Protein AF-A0A3P8VCR4-F1 (afdb_monomer_lite)

Organism: Cynoglossus semilaevis (NCBI:txid244447)

InterPro domains:
  IPR009496 Repulsive guidance molecule, C-terminal [PF06534] (1-146)
  IPR040287 Repulsive guidance molecule [PTHR31428] (1-174)

Radius of gyration: 20.25 Å; chains: 1; bounding box: 62×45×55 Å

pLDDT: mean 85.65, std 12.45, range [47.84, 97.69]

Sequence (177 aa):
AAFADGSVSSGDRLGHHSLKVQTQNPGGHAEIHAAHIGTLLVVRQSGRSLGLSVLLPRGVAEAYGPEQDLQLCVWGCPASQRLDTLRPPLPHASLPRTISAHAHCAALLPNRDVYYQACVFDLISSGDLNSSTAAIDALTDAGHMIPERERVHLLPLSAAAGKVYLNLILMLLLMLL

Secondary structure (DSSP, 8-state):
---TTS-SEEEEETTEEEEEEE-SSTTTEEEEEEGGGTEEEEEEEETTEEEEEEE--HHHHT---TT----HHHH-S-GGGS--SSS-S-TTS-HHHHHHHHHHHHHH-SSSSHHHHHHHHHHHHH--GGGHHHHHHHHHHHHHH-SSHHHH-PPPHHHHHHHHHHHHHHHHHHTT-

Foldseek 3Di:
DAPPVRHQFDDDDPNDTQWGKDAPDPPAWIWIHNNVQRKIWIWGDQPPDIAIDIDGDPCVLPPDDPVPPDDCVVPNDDPVPDADPVDGPDPPQPPVQLVVQLVLLVVQDVDCAPLSVQSSSQCSVVVDNSSNVSSNVNLVVLPVRDVDNVVSGHHPPVVVVVVVVVVVVVVVVVVVD

Structure (mmCIF, N/CA/C/O backbone):
data_AF-A0A3P8VCR4-F1
#
_entry.id   AF-A0A3P8VCR4-F1
#
loop_
_atom_site.group_PDB
_atom_site.id
_atom_site.type_symbol
_atom_site.label_atom_id
_atom_site.label_alt_id
_atom_site.label_comp_id
_atom_site.label_asym_id
_atom_site.label_entity_id
_atom_site.label_seq_id
_atom_site.pdbx_PDB_ins_code
_atom_site.Cartn_x
_atom_site.Cartn_y
_atom_site.Cartn_z
_atom_site.occupancy
_atom_site.B_iso_or_equiv
_atom_site.auth_seq_id
_atom_site.auth_comp_id
_atom_site.auth_asym_id
_atom_site.auth_atom_id
_atom_site.pdbx_PDB_model_num
ATOM 1 N N . ALA A 1 1 ? -12.052 11.755 4.975 1.00 90.06 1 ALA A N 1
ATOM 2 C CA . ALA A 1 1 ? -12.201 10.296 4.823 1.00 90.06 1 ALA A CA 1
ATOM 3 C C . ALA A 1 1 ? -13.169 9.816 5.892 1.00 90.06 1 ALA A C 1
ATOM 5 O O . ALA A 1 1 ? -13.117 10.353 6.991 1.00 90.06 1 ALA A O 1
ATOM 6 N N . ALA A 1 2 ? -14.065 8.895 5.550 1.00 94.62 2 ALA A N 1
ATOM 7 C CA . ALA A 1 2 ? -15.100 8.363 6.434 1.00 94.62 2 ALA A CA 1
ATOM 8 C C . ALA A 1 2 ? -15.425 6.920 6.020 1.00 94.62 2 ALA A C 1
ATOM 10 O O . ALA A 1 2 ? -15.098 6.514 4.901 1.00 94.62 2 ALA A O 1
ATOM 11 N N . PHE A 1 3 ? -16.061 6.164 6.909 1.00 95.38 3 PHE A N 1
ATOM 12 C CA . PHE A 1 3 ? -16.681 4.884 6.582 1.00 95.38 3 PHE A CA 1
ATOM 13 C C . PHE A 1 3 ? -17.933 5.095 5.714 1.00 95.38 3 PHE A C 1
ATOM 15 O O . PHE A 1 3 ? -18.386 6.223 5.508 1.00 95.38 3 PHE A O 1
ATOM 22 N N . ALA A 1 4 ? -18.493 4.008 5.180 1.00 95.81 4 ALA A N 1
ATOM 23 C CA . ALA A 1 4 ? -19.631 4.067 4.257 1.00 95.81 4 ALA A CA 1
ATOM 24 C C . ALA A 1 4 ? -20.894 4.707 4.870 1.00 95.81 4 ALA A C 1
ATOM 26 O O . ALA A 1 4 ? -21.695 5.291 4.148 1.00 95.81 4 ALA A O 1
ATOM 27 N N . ASP A 1 5 ? -21.050 4.629 6.193 1.00 95.75 5 ASP A N 1
ATOM 28 C CA . ASP A 1 5 ? -22.129 5.265 6.958 1.00 95.75 5 ASP A CA 1
ATOM 29 C C . ASP A 1 5 ? -21.848 6.743 7.306 1.00 95.75 5 ASP A C 1
ATOM 31 O O . ASP A 1 5 ? -22.643 7.386 7.989 1.00 95.75 5 ASP A O 1
ATOM 35 N N . GLY A 1 6 ? -20.718 7.292 6.851 1.00 95.38 6 GLY A N 1
ATOM 36 C CA . GLY A 1 6 ? -20.277 8.657 7.136 1.00 95.38 6 GLY A CA 1
ATOM 37 C C . GLY A 1 6 ? -19.554 8.824 8.475 1.00 95.38 6 GLY A C 1
ATOM 38 O O . GLY A 1 6 ? -19.070 9.920 8.764 1.00 95.38 6 GLY A O 1
ATOM 39 N N . SER A 1 7 ? -19.429 7.767 9.283 1.00 94.31 7 SER A N 1
ATOM 40 C CA . SER A 1 7 ? -18.703 7.834 10.551 1.00 94.31 7 SER A CA 1
ATOM 41 C C . SER A 1 7 ? -17.188 7.937 10.330 1.00 94.31 7 SER A C 1
ATOM 43 O O . SER A 1 7 ? -16.640 7.469 9.331 1.00 94.31 7 SER A O 1
ATOM 45 N N . VAL A 1 8 ? -16.483 8.573 11.268 1.00 94.81 8 VAL A N 1
ATOM 46 C CA . VAL A 1 8 ? -15.008 8.692 11.245 1.00 94.81 8 VAL A CA 1
ATOM 47 C C . VAL A 1 8 ? -14.335 7.893 12.361 1.00 94.81 8 VAL A C 1
ATOM 49 O O . VAL A 1 8 ? -13.113 7.738 12.385 1.00 94.81 8 VAL A O 1
ATOM 52 N N . SER A 1 9 ? -15.123 7.369 13.296 1.00 94.44 9 SER A N 1
ATOM 53 C CA . SER A 1 9 ? -14.652 6.588 14.429 1.00 94.44 9 SER A CA 1
ATOM 54 C C . SER A 1 9 ? -15.739 5.653 14.957 1.00 94.44 9 SER A C 1
ATOM 56 O O . SER A 1 9 ? -16.927 5.879 14.740 1.00 94.44 9 SER A O 1
ATOM 58 N N . SER A 1 10 ? -15.323 4.590 15.647 1.00 92.56 10 SER A N 1
ATOM 59 C CA . SER A 1 10 ? -16.220 3.635 16.302 1.00 92.56 10 SER A CA 1
ATOM 60 C C . SER A 1 10 ? -15.590 3.018 17.559 1.00 92.56 10 SER A C 1
ATOM 62 O O . SER A 1 10 ? -14.370 3.054 17.767 1.00 92.56 10 SER A O 1
ATOM 64 N N . GLY A 1 11 ? -16.447 2.455 18.415 1.00 84.56 11 GLY A N 1
ATOM 65 C CA . GLY A 1 11 ? -16.084 1.832 19.687 1.00 84.56 11 GLY A CA 1
ATOM 66 C C . GLY A 1 11 ? -15.467 2.831 20.661 1.00 84.56 11 GLY A C 1
ATOM 67 O O . GLY A 1 11 ? -14.291 2.708 21.005 1.00 84.56 11 GLY A O 1
ATOM 68 N N . ASP A 1 12 ? -16.252 3.836 21.054 1.00 79.62 12 ASP A N 1
ATOM 69 C CA . ASP A 1 12 ? -15.868 4.828 22.056 1.00 79.62 12 ASP A CA 1
ATOM 70 C C . ASP A 1 12 ? -15.888 4.215 23.464 1.00 79.62 12 ASP A C 1
ATOM 72 O O . ASP A 1 12 ? -16.907 3.694 23.926 1.00 79.62 12 ASP A O 1
ATOM 76 N N . ARG A 1 13 ? -14.742 4.257 24.143 1.00 73.19 13 ARG A N 1
ATOM 77 C CA . ARG A 1 13 ? -14.602 3.924 25.561 1.00 73.19 13 ARG A CA 1
ATOM 78 C C . ARG A 1 13 ? -13.742 4.991 26.221 1.00 73.19 13 ARG A C 1
ATOM 80 O O . ARG A 1 13 ? -12.554 5.089 25.926 1.00 73.19 13 ARG A O 1
ATOM 87 N N . LEU A 1 14 ? -14.334 5.767 27.132 1.00 78.38 14 LEU A N 1
ATOM 88 C CA . LEU A 1 14 ? -13.637 6.812 27.898 1.00 78.38 14 LEU A CA 1
ATOM 89 C C . LEU A 1 14 ? -12.889 7.829 27.000 1.00 78.38 14 LEU A C 1
ATOM 91 O O . LEU A 1 14 ? -11.796 8.265 27.344 1.00 78.38 14 LEU A O 1
ATOM 95 N N . GLY A 1 15 ? -13.444 8.180 25.831 1.00 71.31 15 GLY A N 1
ATOM 96 C CA . GLY A 1 15 ? -12.831 9.128 24.889 1.00 71.31 15 GLY A CA 1
ATOM 97 C C . GLY A 1 15 ? -11.766 8.518 23.969 1.00 71.31 15 GLY A C 1
ATOM 98 O O . GLY A 1 15 ? -11.212 9.204 23.106 1.00 71.31 15 GLY A O 1
ATOM 99 N N . HIS A 1 16 ? -11.486 7.220 24.104 1.00 76.62 16 HIS A N 1
ATOM 100 C CA . HIS A 1 16 ? -10.648 6.478 23.173 1.00 76.62 16 HIS A CA 1
ATOM 101 C C . HIS A 1 16 ? -11.534 5.721 22.183 1.00 76.62 16 HIS A C 1
ATOM 103 O O . HIS A 1 16 ? -12.243 4.788 22.555 1.00 76.62 16 HIS A O 1
ATOM 109 N N . HIS A 1 17 ? -11.470 6.093 20.902 1.00 83.00 17 HIS A N 1
ATOM 110 C CA . HIS A 1 17 ? -12.095 5.290 19.851 1.00 83.00 17 HIS A CA 1
ATOM 111 C C . HIS A 1 17 ? -11.162 4.158 19.424 1.00 83.00 17 HIS A C 1
ATOM 113 O O . HIS A 1 17 ? -10.019 4.398 19.026 1.00 83.00 17 HIS A O 1
ATOM 119 N N . SER A 1 18 ? -11.679 2.935 19.498 1.00 92.19 18 SER A N 1
ATOM 120 C CA . SER A 1 18 ? -10.981 1.699 19.125 1.00 92.19 18 SER A CA 1
ATOM 121 C C . SER A 1 18 ? -10.769 1.516 17.617 1.00 92.19 18 SER A C 1
ATOM 123 O O . SER A 1 18 ? -9.932 0.708 17.204 1.00 92.19 18 SER A O 1
ATOM 125 N N . LEU A 1 19 ? -11.534 2.251 16.810 1.00 96.00 19 LEU A N 1
ATOM 126 C CA . LEU A 1 19 ? -11.447 2.311 15.359 1.00 96.00 19 LEU A CA 1
ATOM 127 C C . LEU A 1 19 ? -11.558 3.776 14.930 1.00 96.00 19 LEU A C 1
ATOM 129 O O . LEU A 1 19 ? -12.469 4.477 15.374 1.00 96.00 19 LEU A O 1
ATOM 133 N N . LYS A 1 20 ? -10.641 4.248 14.086 1.00 95.62 20 LYS A N 1
ATOM 134 C CA . LYS A 1 20 ? -10.648 5.615 13.546 1.00 95.62 20 LYS A CA 1
ATOM 135 C C . LYS A 1 20 ? -10.209 5.609 12.090 1.00 95.62 20 LYS A C 1
ATOM 137 O O . LYS A 1 20 ? -9.335 4.830 11.724 1.00 95.62 20 LYS A O 1
ATOM 142 N N . VAL A 1 21 ? -10.757 6.518 11.294 1.00 96.44 21 VAL A N 1
ATOM 143 C CA . VAL A 1 21 ? -10.245 6.840 9.962 1.00 96.44 21 VAL A CA 1
ATOM 144 C C . VAL A 1 21 ? -9.786 8.293 9.926 1.00 96.44 21 VAL A C 1
ATOM 146 O O . VAL A 1 21 ? -10.470 9.194 10.406 1.00 96.44 21 VAL A O 1
ATOM 149 N N . GLN A 1 22 ? -8.596 8.517 9.382 1.00 94.88 22 GLN A N 1
ATOM 150 C CA . GLN A 1 22 ? -7.963 9.827 9.272 1.00 94.88 22 GLN A CA 1
ATOM 151 C C . GLN A 1 22 ? -7.444 10.033 7.852 1.00 94.88 22 GLN A C 1
ATOM 153 O O . GLN A 1 22 ? -7.311 9.095 7.071 1.00 94.88 22 GLN A O 1
ATOM 158 N N . THR A 1 23 ? -7.185 11.280 7.477 1.00 94.44 23 THR A N 1
ATOM 159 C CA . THR A 1 23 ? -6.639 11.607 6.160 1.00 94.44 23 THR A CA 1
ATOM 160 C C . THR A 1 23 ? -5.704 12.795 6.266 1.00 94.44 23 THR A C 1
ATOM 162 O O . THR A 1 23 ? -6.076 13.818 6.831 1.00 94.44 23 THR A O 1
ATOM 165 N N . GLN A 1 24 ? -4.530 12.677 5.653 1.00 86.44 24 GLN A N 1
ATOM 166 C CA . GLN A 1 24 ? -3.604 13.790 5.462 1.00 86.44 24 GLN A CA 1
ATOM 167 C C . GLN A 1 24 ? -3.867 14.529 4.135 1.00 86.44 24 GLN A C 1
ATOM 169 O O . GLN A 1 24 ? -3.610 15.722 4.037 1.00 86.44 24 GLN A O 1
ATOM 174 N N . ASN A 1 25 ? -4.443 13.849 3.134 1.00 87.25 25 ASN A N 1
ATOM 175 C CA . ASN A 1 25 ? -4.775 14.412 1.822 1.00 87.25 25 ASN A CA 1
ATOM 176 C C . ASN A 1 25 ? -6.185 13.960 1.379 1.00 87.25 25 ASN A C 1
ATOM 178 O O . ASN A 1 25 ? -6.337 12.829 0.902 1.00 87.25 25 ASN A O 1
ATOM 182 N N . PRO A 1 26 ? -7.228 14.796 1.561 1.00 85.56 26 PRO A N 1
ATOM 183 C CA . PRO A 1 26 ? -8.600 14.438 1.211 1.00 85.56 26 PRO A CA 1
ATOM 184 C C . PRO A 1 26 ? -8.731 13.961 -0.242 1.00 85.56 26 PRO A C 1
ATOM 186 O O . PRO A 1 26 ? -8.357 14.663 -1.173 1.00 85.56 26 PRO A O 1
ATOM 189 N N . GLY A 1 27 ? -9.283 12.761 -0.432 1.00 84.75 27 GLY A N 1
ATOM 190 C CA . GLY A 1 27 ? -9.490 12.152 -1.752 1.00 84.75 27 GLY A CA 1
ATOM 191 C C . GLY A 1 27 ? -8.298 11.347 -2.278 1.00 84.75 27 GLY A C 1
ATOM 192 O O . GLY A 1 27 ? -8.514 10.431 -3.057 1.00 84.75 27 GLY A O 1
ATOM 193 N N . GLY A 1 28 ? -7.077 11.617 -1.808 1.00 91.75 28 GLY A N 1
ATOM 194 C CA . GLY A 1 28 ? -5.870 10.896 -2.234 1.00 91.75 28 GLY A CA 1
ATOM 195 C C . GLY A 1 28 ? -5.293 9.932 -1.198 1.00 91.75 28 GLY A C 1
ATOM 196 O O . GLY A 1 28 ? -4.428 9.130 -1.538 1.00 91.75 28 GLY A O 1
ATOM 197 N N . HIS A 1 29 ? -5.728 10.012 0.061 1.00 94.94 29 HIS A N 1
ATOM 198 C CA . HIS A 1 29 ? -5.130 9.262 1.161 1.00 94.94 29 HIS A CA 1
ATOM 199 C C . HIS A 1 29 ? -6.137 8.984 2.284 1.00 94.94 29 HIS A C 1
ATOM 201 O O . HIS A 1 29 ? -6.933 9.850 2.649 1.00 94.94 29 HIS A O 1
ATOM 207 N N . ALA A 1 30 ? -6.070 7.802 2.889 1.00 96.50 30 ALA A N 1
ATOM 208 C CA . ALA A 1 30 ? -6.800 7.472 4.105 1.00 96.50 30 ALA A CA 1
ATOM 209 C C . ALA A 1 30 ? -6.005 6.493 4.974 1.00 96.50 30 ALA A C 1
ATOM 211 O O . ALA A 1 30 ? -5.482 5.500 4.479 1.00 96.50 30 ALA A O 1
ATOM 212 N N . GLU A 1 31 ? -5.978 6.748 6.277 1.00 97.12 31 GLU A N 1
ATOM 213 C CA . GLU A 1 31 ? -5.431 5.845 7.286 1.00 97.12 31 GLU A CA 1
ATOM 214 C C . GLU A 1 31 ? -6.558 5.302 8.145 1.00 97.12 31 GLU A C 1
ATOM 216 O O . GLU A 1 31 ? -7.344 6.073 8.697 1.00 97.12 31 GLU A O 1
ATOM 221 N N . ILE A 1 32 ? -6.619 3.986 8.300 1.00 97.38 32 ILE A N 1
ATOM 222 C CA . ILE A 1 32 ? -7.594 3.312 9.150 1.00 97.38 32 ILE A CA 1
ATOM 223 C C . ILE A 1 32 ? -6.838 2.657 10.298 1.00 97.38 32 ILE A C 1
ATOM 225 O O . ILE A 1 32 ? -6.073 1.714 10.105 1.00 97.38 32 ILE A O 1
ATOM 229 N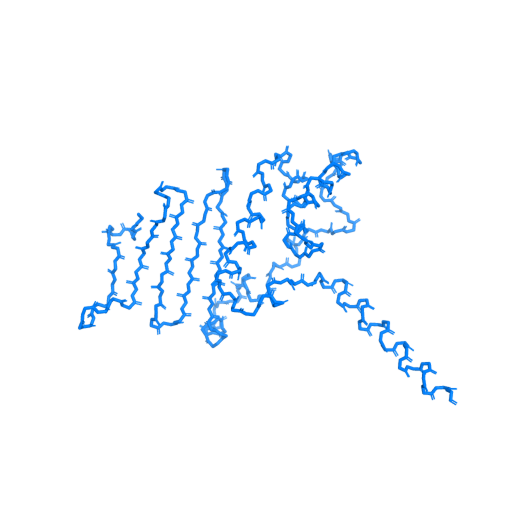 N . HIS A 1 33 ? -7.075 3.165 11.502 1.00 96.50 33 HIS A N 1
ATOM 230 C CA . HIS A 1 33 ? -6.454 2.714 12.741 1.00 96.50 33 HIS A CA 1
ATOM 231 C C . HIS A 1 33 ? -7.446 1.842 13.506 1.00 96.50 33 HIS A C 1
ATOM 233 O O . HIS A 1 33 ? -8.383 2.356 14.120 1.00 96.50 33 HIS A O 1
ATOM 239 N N . ALA A 1 34 ? -7.243 0.527 13.482 1.00 96.31 34 ALA A N 1
ATOM 240 C CA . ALA A 1 34 ? -8.024 -0.458 14.224 1.00 96.31 34 ALA A CA 1
ATOM 241 C C . ALA A 1 34 ? -7.239 -0.917 15.464 1.00 96.31 34 ALA A C 1
ATOM 243 O O . ALA A 1 34 ? -6.697 -2.023 15.525 1.00 96.31 34 ALA A O 1
ATOM 244 N N . ALA A 1 35 ? -7.172 -0.043 16.471 1.00 93.94 35 ALA A N 1
ATOM 245 C CA . ALA A 1 35 ? -6.356 -0.236 17.671 1.00 93.94 35 ALA A CA 1
ATOM 246 C C . ALA A 1 35 ? -6.717 -1.508 18.461 1.00 93.94 35 ALA A C 1
ATOM 248 O O . ALA A 1 35 ? -5.834 -2.160 19.010 1.00 93.94 35 ALA A O 1
ATOM 249 N N . HIS A 1 36 ? -7.995 -1.899 18.476 1.00 92.75 36 HIS A N 1
ATOM 250 C CA . HIS A 1 36 ? -8.476 -3.094 19.185 1.00 92.75 36 HIS A CA 1
ATOM 251 C C . HIS A 1 36 ? -7.901 -4.422 18.660 1.00 92.75 36 HIS A C 1
ATOM 253 O O . HIS A 1 36 ? -7.894 -5.403 19.397 1.00 92.75 36 HIS A O 1
ATOM 259 N N . ILE A 1 37 ? -7.403 -4.447 17.420 1.00 94.69 37 ILE A N 1
ATOM 260 C CA . ILE A 1 37 ? -6.709 -5.593 16.806 1.00 94.69 37 ILE A CA 1
ATOM 261 C C . ILE A 1 37 ? -5.286 -5.229 16.359 1.00 94.69 37 ILE A C 1
ATOM 263 O O . ILE A 1 37 ? -4.686 -5.933 15.550 1.00 94.69 37 ILE A O 1
ATOM 267 N N . GLY A 1 38 ? -4.746 -4.105 16.845 1.00 95.06 38 GLY A N 1
ATOM 268 C CA . GLY A 1 38 ? -3.389 -3.651 16.531 1.00 95.06 38 GLY A CA 1
ATOM 269 C C . GLY A 1 38 ? -3.107 -3.486 15.035 1.00 95.06 38 GLY A C 1
ATOM 270 O O . GLY A 1 38 ? -1.989 -3.755 14.609 1.00 95.06 38 GLY A O 1
ATOM 271 N N . THR A 1 39 ? -4.111 -3.110 14.238 1.00 96.94 39 THR A N 1
ATOM 272 C CA . THR A 1 39 ? -4.008 -3.064 12.772 1.00 96.94 39 THR A CA 1
ATOM 273 C C . THR A 1 39 ? -4.051 -1.628 12.251 1.00 96.94 39 THR A C 1
ATOM 275 O O . THR A 1 39 ? -4.859 -0.816 12.710 1.00 96.94 39 THR A O 1
ATOM 278 N N . LEU A 1 40 ? -3.207 -1.332 11.265 1.00 97.38 40 LEU A N 1
ATOM 279 C CA . LEU A 1 40 ? -3.178 -0.077 10.520 1.00 97.38 40 LEU A CA 1
ATOM 280 C C . LEU A 1 40 ? -3.280 -0.376 9.023 1.00 97.38 40 LEU A C 1
ATOM 282 O O . LEU A 1 40 ? -2.508 -1.171 8.491 1.00 97.38 40 LEU A O 1
ATOM 286 N N . LEU A 1 41 ? -4.213 0.289 8.346 1.00 97.69 41 LEU A N 1
ATOM 287 C CA . LEU A 1 41 ? -4.324 0.277 6.891 1.00 97.69 41 LEU A CA 1
ATOM 288 C C . LEU A 1 41 ? -4.045 1.677 6.364 1.00 97.69 41 LEU A C 1
ATOM 290 O O . LEU A 1 41 ? -4.575 2.650 6.898 1.00 97.69 41 LEU A O 1
ATOM 294 N N . VAL A 1 42 ? -3.273 1.766 5.289 1.00 97.62 42 VAL A N 1
ATOM 295 C CA . VAL A 1 42 ? -3.050 3.008 4.549 1.00 97.62 42 VAL A CA 1
ATOM 296 C C . VAL A 1 42 ? -3.491 2.784 3.114 1.00 97.62 42 VAL A C 1
ATOM 298 O O . VAL A 1 42 ? -3.033 1.856 2.450 1.00 97.62 42 VAL A O 1
ATOM 301 N N . VAL A 1 43 ? -4.411 3.623 2.653 1.00 96.56 43 VAL A N 1
ATOM 302 C CA . VAL A 1 43 ? -4.915 3.629 1.281 1.00 96.56 43 VAL A CA 1
ATOM 303 C C . VAL A 1 43 ? -4.453 4.912 0.619 1.00 96.56 43 VAL A C 1
ATOM 305 O O . VAL A 1 43 ? -4.705 6.000 1.140 1.00 96.56 43 VAL A O 1
ATOM 308 N N . ARG A 1 44 ? -3.809 4.794 -0.540 1.00 95.19 44 ARG A N 1
ATOM 30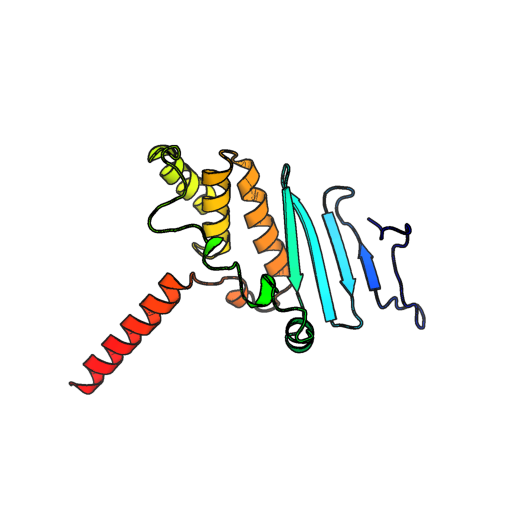9 C CA . ARG A 1 44 ? -3.340 5.932 -1.338 1.00 95.19 44 ARG A CA 1
ATOM 310 C C . ARG A 1 44 ? -3.825 5.820 -2.769 1.00 95.19 44 ARG A C 1
ATOM 312 O O . A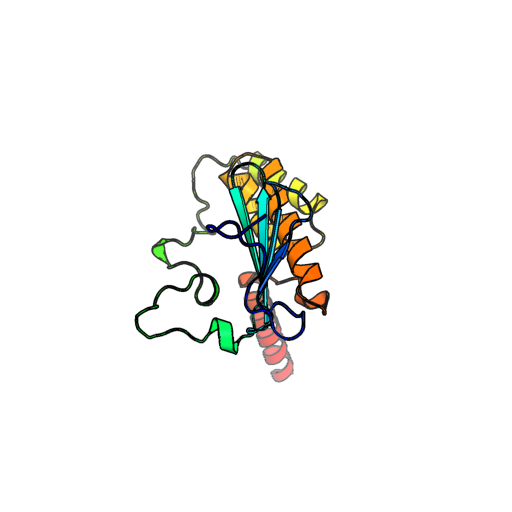RG A 1 44 ? -3.837 4.734 -3.339 1.00 95.19 44 ARG A O 1
ATOM 319 N N . GLN A 1 45 ? -4.193 6.942 -3.369 1.00 91.94 45 GLN A N 1
ATOM 320 C CA . GLN A 1 45 ? -4.420 7.010 -4.803 1.00 91.94 45 GLN A CA 1
ATOM 321 C C . GLN A 1 45 ? -3.103 7.342 -5.508 1.00 91.94 45 GLN A C 1
ATOM 323 O O . GLN A 1 45 ? -2.546 8.417 -5.305 1.00 91.94 45 GLN A O 1
ATOM 328 N N . SER A 1 46 ? -2.645 6.443 -6.381 1.00 86.81 46 SER A N 1
ATOM 329 C CA . SER A 1 46 ? -1.489 6.665 -7.253 1.00 86.81 46 SER A CA 1
ATOM 330 C C . SER A 1 46 ? -1.957 6.664 -8.705 1.00 86.81 46 SER A C 1
ATOM 332 O O . SER A 1 46 ? -2.226 5.618 -9.302 1.00 86.81 46 SER A O 1
ATOM 334 N N . GLY A 1 47 ? -2.115 7.863 -9.270 1.00 83.44 47 GLY A N 1
ATOM 335 C CA . GLY A 1 47 ? -2.680 8.049 -10.604 1.00 83.44 47 GLY A CA 1
ATOM 336 C C . GLY A 1 47 ? -4.120 7.531 -10.686 1.00 83.44 47 GLY A C 1
ATOM 337 O O . GLY A 1 47 ? -5.034 8.094 -10.079 1.00 83.44 47 GLY A O 1
ATOM 338 N N . ARG A 1 48 ? -4.324 6.456 -11.457 1.00 84.38 48 ARG A N 1
ATOM 339 C CA . ARG A 1 48 ? -5.637 5.813 -11.670 1.00 84.38 48 ARG A CA 1
ATOM 340 C C . ARG A 1 48 ? -5.863 4.566 -10.812 1.00 84.38 48 ARG A C 1
ATOM 342 O O . ARG A 1 48 ? -6.925 3.958 -10.917 1.00 84.38 48 ARG A O 1
ATOM 349 N N . SER A 1 49 ? -4.883 4.194 -9.999 1.00 87.19 49 SER A N 1
ATOM 350 C CA . SER A 1 49 ? -4.902 2.986 -9.177 1.00 87.19 49 SER A CA 1
ATOM 351 C C . SER A 1 49 ? -4.924 3.341 -7.692 1.00 87.19 49 SER A C 1
ATOM 353 O O . SER A 1 49 ? -4.606 4.465 -7.296 1.00 87.19 49 SER A O 1
ATOM 355 N N . LEU A 1 50 ? -5.286 2.362 -6.866 1.00 92.75 50 LEU A N 1
ATOM 356 C CA . LEU A 1 50 ? -5.198 2.452 -5.413 1.00 92.75 50 LEU A CA 1
ATOM 357 C C . LEU A 1 50 ? -4.056 1.564 -4.916 1.00 92.75 50 LEU A C 1
ATOM 359 O O . LEU A 1 50 ? -3.961 0.402 -5.309 1.00 92.75 50 LEU A O 1
ATOM 363 N N . GLY A 1 51 ? -3.211 2.117 -4.054 1.00 93.62 51 GLY A N 1
ATOM 364 C CA . GLY A 1 51 ? -2.238 1.387 -3.252 1.00 93.62 51 GLY A CA 1
ATOM 365 C C . GLY A 1 51 ? -2.814 1.074 -1.874 1.00 93.62 51 GLY A C 1
ATOM 366 O O . GLY A 1 51 ? -3.547 1.889 -1.305 1.00 93.62 51 GLY A O 1
ATOM 367 N N . LEU A 1 52 ? -2.482 -0.105 -1.352 1.00 96.12 52 LEU A N 1
ATOM 368 C CA . LEU A 1 52 ? -2.871 -0.557 -0.020 1.00 96.12 52 LEU A CA 1
ATOM 369 C C . LEU A 1 52 ? -1.639 -1.071 0.727 1.00 96.12 52 LEU A C 1
ATOM 371 O O . LEU A 1 52 ? -1.017 -2.045 0.303 1.00 96.12 52 LEU A O 1
ATOM 375 N N . SER A 1 53 ? -1.356 -0.458 1.871 1.00 96.38 53 SER A N 1
ATOM 376 C CA . SER A 1 53 ? -0.337 -0.896 2.826 1.00 96.38 53 SER A CA 1
ATOM 377 C C . SER A 1 53 ? -1.036 -1.356 4.105 1.00 96.38 53 SER A C 1
ATOM 379 O O . SER A 1 53 ? -1.937 -0.672 4.597 1.00 96.38 53 SER A O 1
ATOM 381 N N . VAL A 1 54 ? -0.648 -2.510 4.655 1.00 96.88 54 VAL A N 1
ATOM 382 C CA . VAL A 1 54 ? -1.291 -3.088 5.847 1.00 96.88 54 VAL A CA 1
ATOM 383 C C . VAL A 1 54 ? -0.239 -3.532 6.857 1.00 96.88 54 VAL A C 1
ATOM 385 O O . VAL A 1 54 ? 0.616 -4.360 6.550 1.00 96.88 54 VAL A O 1
ATOM 388 N N . LEU A 1 55 ? -0.355 -3.029 8.085 1.00 96.19 55 LEU A N 1
ATOM 389 C CA . LEU A 1 55 ? 0.352 -3.530 9.257 1.00 96.19 55 LEU A CA 1
ATOM 390 C C . LEU A 1 55 ? -0.651 -4.239 10.160 1.00 96.19 55 LEU A C 1
ATOM 392 O O . LEU A 1 55 ? -1.619 -3.626 10.605 1.00 96.19 55 LEU A O 1
ATOM 396 N N . LEU A 1 56 ? -0.408 -5.513 10.453 1.00 95.56 56 LEU A N 1
ATOM 397 C CA . LEU A 1 56 ? -1.257 -6.309 11.333 1.00 95.56 56 LEU A CA 1
ATOM 398 C C . LEU A 1 56 ? -0.444 -7.328 12.145 1.00 95.56 56 LEU A C 1
ATOM 400 O O . LEU A 1 56 ? 0.585 -7.815 11.665 1.00 95.56 56 LEU A O 1
ATOM 404 N N . PRO A 1 57 ? -0.895 -7.701 13.357 1.00 95.44 57 PRO A N 1
ATOM 405 C CA . PRO A 1 57 ? -0.275 -8.772 14.122 1.00 95.44 57 PRO A CA 1
ATOM 406 C C . PRO A 1 57 ? -0.451 -10.116 13.414 1.00 95.44 57 PRO A C 1
ATOM 408 O O . PRO A 1 57 ? -1.515 -10.410 12.871 1.00 95.44 57 PRO A O 1
ATOM 411 N N . ARG A 1 58 ? 0.559 -10.986 13.508 1.00 92.69 58 ARG A N 1
ATOM 412 C CA . ARG A 1 58 ? 0.522 -12.328 12.904 1.00 92.69 58 ARG A CA 1
ATOM 413 C C . ARG A 1 58 ? -0.711 -13.136 13.321 1.00 92.69 58 ARG A C 1
ATOM 415 O O . ARG A 1 58 ? -1.370 -13.718 12.472 1.00 92.69 58 ARG A O 1
ATOM 422 N N . GLY A 1 59 ? -1.056 -13.108 14.610 1.00 94.00 59 GLY A N 1
ATOM 423 C CA . GLY A 1 59 ? -2.235 -13.811 15.122 1.00 94.00 59 GLY A CA 1
ATOM 424 C C . GLY A 1 59 ? -3.561 -13.302 14.548 1.00 94.00 59 GLY A C 1
ATOM 425 O O . GLY A 1 59 ? -4.518 -14.057 14.518 1.00 94.00 59 GLY A O 1
ATOM 426 N N . VAL A 1 60 ? -3.618 -12.055 14.067 1.00 93.75 60 VAL A N 1
ATOM 427 C CA . VAL A 1 60 ? -4.788 -11.506 13.361 1.00 93.75 60 VAL A CA 1
ATOM 428 C C . VAL A 1 60 ? -4.746 -11.895 11.883 1.00 93.75 60 VAL A C 1
ATOM 430 O O . VAL A 1 60 ? -5.767 -12.288 11.332 1.00 93.75 60 VAL A O 1
ATOM 433 N N . ALA A 1 61 ? -3.568 -11.846 11.251 1.00 92.00 61 ALA A N 1
ATOM 434 C CA . ALA A 1 61 ? -3.383 -12.245 9.852 1.00 92.00 61 ALA A CA 1
ATOM 435 C C . ALA A 1 61 ? -3.736 -13.718 9.593 1.00 92.00 61 ALA A C 1
ATOM 437 O O . ALA A 1 61 ? -4.249 -14.061 8.532 1.00 92.00 61 ALA A O 1
ATOM 438 N N . GLU A 1 62 ? -3.440 -14.584 10.561 1.00 90.25 62 GLU A N 1
ATOM 439 C CA . GLU A 1 62 ? -3.630 -16.034 10.468 1.00 90.25 62 GLU A CA 1
ATOM 440 C C . GLU A 1 62 ? -4.972 -16.505 11.069 1.00 90.25 62 GLU A C 1
ATOM 442 O O . GLU A 1 62 ? -5.267 -17.698 11.055 1.00 90.25 62 GLU A O 1
ATOM 447 N N . ALA A 1 63 ? -5.808 -15.590 11.574 1.00 89.56 63 ALA A N 1
ATOM 448 C CA . ALA A 1 63 ? -7.109 -15.906 12.166 1.00 89.56 63 ALA A CA 1
ATOM 449 C C . ALA A 1 63 ? -8.234 -15.944 11.116 1.00 89.56 63 ALA A C 1
ATOM 451 O O . ALA A 1 63 ? -9.135 -15.105 11.123 1.00 89.56 63 ALA A O 1
ATOM 452 N N . TYR A 1 64 ? -8.194 -16.929 10.219 1.00 85.06 64 TYR A N 1
ATOM 453 C CA . TYR A 1 64 ? -9.236 -17.166 9.214 1.00 85.06 64 TYR A CA 1
ATOM 454 C C . TYR A 1 64 ? -9.861 -18.562 9.348 1.00 85.06 64 TYR A C 1
ATOM 456 O O . TYR A 1 64 ? -9.247 -19.502 9.856 1.00 85.06 64 TYR A O 1
ATOM 464 N N . GLY A 1 65 ? -11.123 -18.684 8.925 1.00 83.06 65 GLY A N 1
ATOM 465 C CA . GLY A 1 65 ? -11.861 -19.953 8.924 1.00 83.06 65 GLY A CA 1
ATOM 466 C C . GLY A 1 65 ? -11.530 -20.833 7.707 1.00 83.06 65 GLY A C 1
ATOM 467 O O . GLY A 1 65 ? -10.979 -20.333 6.729 1.00 83.06 65 GLY A O 1
ATOM 468 N N . PRO A 1 66 ? -11.903 -22.127 7.714 1.00 74.94 66 PRO A N 1
ATOM 469 C CA . PRO A 1 66 ? -11.609 -23.053 6.611 1.00 74.94 66 PRO A CA 1
ATOM 470 C C . PRO A 1 66 ? -12.275 -22.665 5.279 1.00 74.94 66 PRO A C 1
ATOM 472 O O . PRO A 1 66 ? -11.758 -23.001 4.223 1.00 74.94 66 PRO A O 1
ATOM 475 N N . GLU A 1 67 ? -13.377 -21.912 5.324 1.00 79.81 67 GLU A N 1
ATOM 476 C CA . GLU A 1 67 ? -14.094 -21.388 4.148 1.00 79.81 67 GLU A CA 1
ATOM 477 C C . GLU A 1 67 ? -13.391 -20.179 3.488 1.00 79.81 67 GLU A C 1
ATOM 479 O O . GLU A 1 67 ? -13.864 -19.651 2.487 1.00 79.81 67 GLU A O 1
ATOM 484 N N . GLN A 1 68 ? -12.296 -19.680 4.075 1.00 76.44 68 GLN A N 1
ATOM 485 C CA . GLN A 1 68 ? -11.555 -18.495 3.622 1.00 76.44 68 GLN A CA 1
ATOM 486 C C . GLN A 1 68 ? -10.189 -18.906 3.052 1.00 76.44 68 GLN A C 1
ATOM 488 O O . GLN A 1 68 ? -9.140 -18.443 3.502 1.00 76.44 68 GLN A O 1
ATOM 493 N N . ASP A 1 69 ? -10.207 -19.813 2.079 1.00 72.50 69 ASP A N 1
ATOM 494 C CA . ASP A 1 69 ? -9.026 -20.460 1.498 1.00 72.50 69 ASP A CA 1
ATOM 495 C C . ASP A 1 69 ? -8.155 -19.528 0.630 1.00 72.50 69 ASP A C 1
ATOM 497 O O . ASP A 1 69 ? -6.954 -19.769 0.474 1.00 72.50 69 ASP A O 1
ATOM 501 N N . LEU A 1 70 ? -8.710 -18.421 0.121 1.00 83.12 70 LEU A N 1
ATOM 502 C CA . LEU A 1 70 ? -7.978 -17.432 -0.673 1.00 83.12 70 LEU A CA 1
ATOM 503 C C . LEU A 1 70 ? -7.671 -16.144 0.111 1.00 83.12 70 LEU A C 1
ATOM 505 O O . LEU A 1 70 ? -8.483 -15.225 0.180 1.00 83.12 70 LEU A O 1
ATOM 509 N N . GLN A 1 71 ? -6.441 -16.043 0.622 1.00 89.00 71 GLN A N 1
ATOM 510 C CA . GLN A 1 71 ? -5.907 -14.852 1.298 1.00 89.00 71 GLN A CA 1
ATOM 511 C C . GLN A 1 71 ? -4.598 -14.393 0.638 1.00 89.00 71 GLN A C 1
ATOM 513 O O . GLN A 1 71 ? -3.519 -14.887 0.967 1.00 89.00 71 GLN A O 1
ATOM 518 N N . LEU A 1 72 ? -4.669 -13.435 -0.295 1.00 90.69 72 LEU A N 1
ATOM 519 C CA . LEU A 1 72 ? -3.507 -13.002 -1.094 1.00 90.69 72 LEU A CA 1
ATOM 520 C C . LEU A 1 72 ? -2.361 -12.429 -0.245 1.00 90.69 72 LEU A C 1
ATOM 522 O O . LEU A 1 72 ? -1.198 -12.654 -0.565 1.00 90.69 72 LEU A O 1
ATOM 526 N N . CYS A 1 73 ? -2.664 -11.725 0.848 1.00 89.44 73 CYS A N 1
ATOM 527 C CA . CYS A 1 73 ? -1.640 -11.176 1.745 1.00 89.44 73 CYS A CA 1
ATOM 528 C C . CYS A 1 73 ? -0.893 -12.257 2.543 1.00 89.44 73 CYS A C 1
ATOM 530 O O . CYS A 1 73 ? 0.202 -11.996 3.031 1.00 89.44 73 CYS A O 1
ATOM 532 N N . VAL A 1 74 ? -1.470 -13.457 2.672 1.00 88.88 74 VAL A N 1
ATOM 533 C CA . VAL A 1 74 ? -0.874 -14.585 3.404 1.00 88.88 74 VAL A CA 1
ATOM 534 C C . VAL A 1 74 ? -0.177 -15.540 2.436 1.00 88.88 74 VAL A C 1
ATOM 536 O O . VAL A 1 74 ? 0.975 -15.914 2.644 1.00 88.88 74 VAL A O 1
ATOM 539 N N . TRP A 1 75 ? -0.858 -15.909 1.351 1.00 87.12 75 TRP A N 1
ATOM 540 C CA . TRP A 1 75 ? -0.435 -16.981 0.444 1.00 87.12 75 TRP A CA 1
ATOM 541 C C . TRP A 1 75 ? 0.115 -16.489 -0.899 1.00 87.12 75 TRP A C 1
ATOM 543 O O . TRP A 1 75 ? 0.676 -17.268 -1.678 1.00 87.12 75 TRP A O 1
ATOM 553 N N . GLY A 1 76 ? -0.019 -15.194 -1.178 1.00 87.44 76 GLY A N 1
ATOM 554 C CA . GLY A 1 76 ? 0.277 -14.617 -2.481 1.00 87.44 76 GLY A CA 1
ATOM 555 C C . GLY A 1 76 ? -0.744 -15.016 -3.546 1.00 87.44 76 GLY A C 1
ATOM 556 O O . GLY A 1 76 ? -1.780 -15.624 -3.278 1.00 87.44 76 GLY A O 1
ATOM 557 N N . CYS A 1 77 ? -0.439 -14.668 -4.794 1.00 88.56 77 CYS A N 1
ATOM 558 C CA . CYS A 1 77 ? -1.305 -14.984 -5.925 1.00 88.56 77 CYS A CA 1
ATOM 559 C C . CYS A 1 77 ? -1.287 -16.490 -6.255 1.00 88.56 77 CYS A C 1
ATOM 561 O O . CYS A 1 77 ? -0.209 -17.107 -6.205 1.00 88.56 77 CYS A O 1
ATOM 563 N N . PRO A 1 78 ? -2.428 -17.078 -6.671 1.00 89.88 78 PRO A N 1
ATOM 564 C CA . PRO A 1 78 ? -2.478 -18.423 -7.242 1.00 89.88 78 PRO A CA 1
ATOM 565 C C . PRO A 1 78 ? -1.499 -18.578 -8.407 1.00 89.88 78 PRO A C 1
ATOM 567 O O . PRO A 1 78 ? -1.281 -17.631 -9.159 1.00 89.88 78 PRO A O 1
ATOM 570 N N . ALA A 1 79 ? -0.927 -19.772 -8.594 1.00 87.25 79 ALA A N 1
ATOM 571 C CA . ALA A 1 79 ? 0.121 -20.002 -9.595 1.00 87.25 79 ALA A CA 1
ATOM 572 C C . ALA A 1 79 ? -0.292 -19.599 -11.023 1.00 87.25 79 ALA A C 1
ATOM 574 O O . ALA A 1 79 ? 0.515 -19.024 -11.745 1.00 87.25 79 ALA A O 1
ATOM 575 N N . SER A 1 80 ? -1.554 -19.824 -11.398 1.00 87.81 80 SER A N 1
ATOM 576 C CA . SER A 1 80 ? -2.111 -19.437 -12.703 1.00 87.81 80 SER A CA 1
ATOM 577 C C . SER A 1 80 ? -2.259 -17.924 -12.906 1.00 87.81 80 SER A C 1
ATOM 579 O O . SER A 1 80 ? -2.414 -17.482 -14.038 1.00 87.81 80 SER A O 1
ATOM 581 N N . GLN A 1 81 ? -2.217 -17.140 -11.826 1.00 87.56 81 GLN A N 1
ATOM 582 C CA . GLN A 1 81 ? -2.304 -15.675 -11.829 1.00 87.56 81 GLN A CA 1
ATOM 583 C C . GLN A 1 81 ? -0.932 -15.015 -11.627 1.00 87.56 81 GLN A C 1
ATOM 585 O O . GLN A 1 81 ? -0.823 -13.790 -11.617 1.00 87.56 81 GLN A O 1
ATOM 590 N N . ARG A 1 82 ? 0.130 -15.809 -11.424 1.00 83.75 82 ARG A N 1
ATOM 591 C CA . ARG A 1 82 ? 1.495 -15.288 -11.332 1.00 83.75 82 ARG A CA 1
ATOM 592 C C . ARG A 1 82 ? 2.004 -14.988 -12.732 1.00 83.75 82 ARG A C 1
ATOM 594 O O . ARG A 1 82 ? 1.884 -15.807 -13.638 1.00 83.75 82 ARG A O 1
ATOM 601 N N . LEU A 1 83 ? 2.607 -13.820 -12.886 1.00 72.00 83 LEU A N 1
ATOM 602 C CA . LEU A 1 83 ? 3.258 -13.440 -14.130 1.00 72.00 83 LEU A CA 1
ATOM 603 C C . LEU A 1 83 ? 4.586 -14.191 -14.235 1.00 72.00 83 LEU A C 1
ATOM 605 O O . LEU A 1 83 ? 5.372 -14.206 -13.285 1.00 72.00 83 LEU A O 1
ATOM 609 N N . ASP A 1 84 ? 4.818 -14.835 -15.378 1.00 66.12 84 ASP A N 1
ATOM 610 C CA . ASP A 1 84 ? 6.074 -15.525 -15.651 1.00 66.12 84 ASP A CA 1
ATOM 611 C C . ASP A 1 84 ? 7.191 -14.478 -15.787 1.00 66.12 84 ASP A C 1
ATOM 613 O O . ASP A 1 84 ? 7.216 -13.675 -16.718 1.00 66.12 84 ASP A O 1
ATOM 617 N N . THR A 1 85 ? 8.117 -14.443 -14.830 1.00 58.03 85 THR A N 1
ATOM 618 C CA . THR A 1 85 ? 9.251 -13.509 -14.857 1.00 58.03 85 THR A CA 1
ATOM 619 C C . THR A 1 85 ? 10.334 -13.933 -15.851 1.00 58.03 85 THR A C 1
ATOM 621 O O . THR A 1 85 ? 11.164 -13.106 -16.224 1.00 58.03 85 THR A O 1
ATOM 624 N N . LEU A 1 86 ? 10.323 -15.193 -16.311 1.00 47.84 86 LEU A N 1
ATOM 625 C CA . LEU A 1 86 ? 11.204 -15.712 -17.365 1.00 47.84 86 LEU A CA 1
ATOM 626 C C . LEU A 1 86 ? 10.632 -15.441 -18.763 1.00 47.84 86 LEU A C 1
ATOM 628 O O . LEU A 1 86 ? 11.381 -15.356 -19.738 1.00 47.84 86 LEU A O 1
ATOM 632 N N . ARG A 1 87 ? 9.310 -15.277 -18.862 1.00 49.72 87 ARG A N 1
ATOM 633 C CA . ARG A 1 87 ? 8.595 -14.808 -20.054 1.00 49.72 87 ARG A CA 1
ATOM 634 C C . ARG A 1 87 ? 7.751 -13.594 -19.682 1.00 49.72 87 ARG A C 1
ATOM 636 O O . ARG A 1 87 ? 6.542 -13.750 -19.494 1.00 49.72 87 ARG A O 1
ATOM 643 N N . PRO A 1 88 ? 8.370 -12.403 -19.569 1.00 51.81 88 PRO A N 1
ATOM 644 C CA . PRO A 1 88 ? 7.649 -11.180 -19.246 1.00 51.81 88 PRO A CA 1
ATOM 645 C C . PRO A 1 88 ? 6.379 -11.069 -20.099 1.00 51.81 88 PRO A C 1
ATOM 647 O O . PRO A 1 88 ? 6.422 -11.378 -21.298 1.00 51.81 88 PRO A O 1
ATOM 650 N N . PRO A 1 89 ? 5.242 -10.668 -19.505 1.00 48.03 89 PRO A N 1
ATOM 651 C CA . PRO A 1 89 ? 4.003 -10.552 -20.241 1.00 48.03 89 PRO A CA 1
ATOM 652 C C . PRO A 1 89 ? 4.184 -9.498 -21.340 1.00 48.03 89 PRO A C 1
ATOM 654 O O . PRO A 1 89 ? 4.258 -8.302 -21.081 1.00 48.03 89 PRO A O 1
ATOM 657 N N . LEU A 1 90 ? 4.216 -10.015 -22.569 1.00 55.44 90 LEU A N 1
ATOM 658 C CA . LEU A 1 90 ? 3.964 -9.396 -23.869 1.00 55.44 90 LEU A CA 1
ATOM 659 C C . LEU A 1 90 ? 5.156 -9.025 -24.782 1.00 55.44 90 LEU A C 1
ATOM 661 O O . LEU A 1 90 ? 6.154 -8.458 -24.340 1.00 55.44 90 LEU A O 1
ATOM 665 N N . PRO A 1 91 ? 4.975 -9.191 -26.115 1.00 51.19 91 PRO A N 1
ATOM 666 C CA . PRO A 1 91 ? 5.890 -8.741 -27.177 1.00 51.19 91 PRO A CA 1
ATOM 667 C C . PRO A 1 91 ? 6.032 -7.206 -27.320 1.00 51.19 91 PRO A C 1
ATOM 669 O O . PRO A 1 91 ? 6.546 -6.733 -28.331 1.00 51.19 91 PRO A O 1
ATOM 672 N N . HIS A 1 92 ? 5.541 -6.408 -26.362 1.00 51.66 92 HIS A N 1
ATOM 673 C CA . HIS A 1 92 ? 5.361 -4.953 -26.502 1.00 51.66 92 HIS A CA 1
ATOM 674 C C . HIS A 1 92 ? 6.274 -4.092 -25.621 1.00 51.66 92 HIS A C 1
ATOM 676 O O . HIS A 1 92 ? 6.365 -2.881 -25.847 1.00 51.66 92 HIS A O 1
ATOM 682 N N . ALA A 1 93 ? 6.956 -4.671 -24.630 1.00 57.66 93 ALA A N 1
ATOM 683 C CA . ALA A 1 93 ? 7.999 -3.963 -23.900 1.00 57.66 93 ALA A CA 1
ATOM 684 C C . ALA A 1 93 ? 9.291 -4.030 -24.721 1.00 57.66 93 ALA A C 1
ATOM 686 O O . ALA A 1 93 ? 9.981 -5.046 -24.752 1.00 57.66 93 ALA A O 1
ATOM 687 N N . SER A 1 94 ? 9.595 -2.956 -25.446 1.00 71.06 94 SER A N 1
ATOM 688 C CA . SER A 1 94 ? 10.855 -2.864 -26.175 1.00 71.06 94 SER A CA 1
ATOM 689 C C . SER A 1 94 ? 12.025 -2.855 -25.181 1.00 71.06 94 SER A C 1
ATOM 691 O O . SER A 1 94 ? 11.926 -2.255 -24.111 1.00 71.06 94 SER A O 1
ATOM 693 N N . LEU A 1 95 ? 13.152 -3.482 -25.536 1.00 77.62 95 LEU A N 1
ATOM 694 C CA . LEU A 1 95 ? 14.378 -3.479 -24.722 1.00 77.62 95 LEU A CA 1
ATOM 695 C C . LEU A 1 95 ? 14.753 -2.070 -24.191 1.00 77.62 95 LEU A C 1
ATOM 697 O O . LEU A 1 95 ? 15.093 -1.952 -23.012 1.00 77.62 95 LEU A O 1
ATOM 701 N N . PRO A 1 96 ? 14.612 -0.981 -24.983 1.00 82.44 96 PRO A N 1
ATOM 702 C CA . PRO A 1 96 ? 14.808 0.383 -24.492 1.00 82.44 96 PRO A CA 1
ATOM 703 C C . PRO A 1 96 ? 13.860 0.790 -23.356 1.00 82.44 96 PRO A C 1
ATOM 705 O O . PRO A 1 96 ? 14.291 1.462 -22.421 1.00 82.44 96 PRO A O 1
ATOM 708 N N . ARG A 1 97 ? 12.585 0.376 -23.398 1.00 79.69 97 ARG A N 1
ATOM 709 C CA . ARG A 1 97 ? 11.599 0.681 -22.347 1.00 79.69 97 ARG A CA 1
ATOM 710 C C . ARG A 1 97 ? 11.977 0.009 -21.031 1.00 79.69 97 ARG A C 1
ATOM 712 O O . ARG A 1 97 ? 11.927 0.656 -19.993 1.00 79.69 97 ARG A O 1
ATOM 719 N N . THR A 1 98 ? 12.411 -1.248 -21.075 1.00 84.38 98 THR A N 1
ATOM 720 C CA . THR A 1 98 ? 12.885 -1.969 -19.886 1.00 84.38 98 THR A CA 1
ATOM 721 C C . THR A 1 98 ? 14.110 -1.289 -19.275 1.00 84.38 98 THR A C 1
ATOM 723 O O . THR A 1 98 ? 14.133 -1.035 -18.073 1.00 84.38 98 THR A O 1
ATOM 726 N N . ILE A 1 99 ? 15.103 -0.920 -20.094 1.00 86.00 99 ILE A N 1
ATOM 727 C CA . ILE A 1 99 ? 16.304 -0.203 -19.628 1.00 86.00 99 ILE A CA 1
ATOM 728 C C . ILE A 1 99 ? 15.923 1.137 -18.984 1.00 86.00 99 ILE A C 1
ATOM 730 O O . ILE A 1 99 ? 16.398 1.457 -17.894 1.00 86.00 99 ILE A O 1
ATOM 734 N N . SER A 1 100 ? 15.036 1.898 -19.630 1.00 90.62 100 SER A N 1
ATOM 735 C CA . SER A 1 100 ? 14.553 3.180 -19.113 1.00 90.62 100 SER A CA 1
ATOM 736 C C . SER A 1 100 ? 13.805 3.024 -17.786 1.00 90.62 100 SER A C 1
ATOM 738 O O . SER A 1 100 ? 14.086 3.779 -16.858 1.00 90.62 100 SER A O 1
ATOM 740 N N . ALA A 1 101 ? 12.934 2.019 -17.651 1.00 92.75 101 ALA A N 1
ATOM 741 C CA . ALA A 1 101 ? 12.223 1.734 -16.405 1.00 92.75 101 ALA A CA 1
ATOM 742 C C . ALA A 1 101 ? 13.192 1.401 -15.260 1.00 92.75 101 ALA A C 1
ATOM 744 O O . ALA A 1 101 ? 13.086 1.959 -14.168 1.00 92.75 101 ALA A O 1
ATOM 745 N N . HIS A 1 102 ? 14.193 0.552 -15.519 1.00 93.50 102 HIS A N 1
ATOM 746 C CA . HIS A 1 102 ? 15.219 0.227 -14.528 1.00 93.50 102 HIS A CA 1
ATOM 747 C C . HIS A 1 102 ? 16.026 1.449 -14.080 1.00 93.50 102 HIS A C 1
ATOM 749 O O . HIS A 1 102 ? 16.314 1.562 -12.887 1.00 93.50 102 HIS A O 1
ATOM 755 N N . ALA A 1 103 ? 16.400 2.333 -15.011 1.00 95.44 103 ALA A N 1
ATOM 756 C CA . ALA A 1 103 ? 17.134 3.558 -14.706 1.00 95.44 103 ALA A CA 1
ATOM 757 C C . ALA A 1 103 ? 16.281 4.542 -13.888 1.00 95.44 103 ALA A C 1
ATOM 759 O O . ALA A 1 103 ? 16.752 5.059 -12.878 1.00 95.44 103 ALA A O 1
ATOM 760 N N . HIS A 1 104 ? 15.017 4.737 -14.278 1.00 96.38 104 HIS A N 1
ATOM 761 C CA . HIS A 1 104 ? 14.066 5.605 -13.576 1.00 96.38 104 HIS A CA 1
ATOM 762 C C . HIS A 1 104 ? 13.827 5.138 -12.138 1.00 96.38 104 HIS A C 1
ATOM 764 O O . HIS A 1 104 ? 14.023 5.901 -11.197 1.00 96.38 104 HIS A O 1
ATOM 770 N N . CYS A 1 105 ? 13.501 3.859 -11.940 1.00 97.00 105 CYS A N 1
ATOM 771 C CA . CYS A 1 105 ? 13.272 3.315 -10.601 1.00 97.00 105 CYS A CA 1
ATOM 772 C C . CYS A 1 105 ? 14.539 3.326 -9.730 1.00 97.00 105 CYS A C 1
ATOM 774 O O . CYS A 1 105 ? 14.441 3.498 -8.519 1.00 97.00 105 CYS A O 1
ATOM 776 N N . ALA A 1 106 ? 15.731 3.180 -10.323 1.00 96.69 106 ALA A N 1
ATOM 777 C CA . ALA A 1 106 ? 16.994 3.216 -9.579 1.00 96.69 106 ALA A CA 1
ATOM 778 C C . ALA A 1 106 ? 17.354 4.625 -9.088 1.00 96.69 106 ALA A C 1
ATOM 780 O O . ALA A 1 106 ? 18.091 4.754 -8.116 1.00 96.69 106 ALA A O 1
ATOM 781 N N . ALA A 1 107 ? 16.852 5.669 -9.752 1.00 97.19 107 ALA A N 1
ATOM 782 C CA . ALA A 1 107 ? 17.024 7.048 -9.306 1.00 97.19 107 ALA A CA 1
ATOM 783 C C . ALA A 1 107 ? 16.080 7.417 -8.147 1.00 97.19 107 ALA A C 1
ATOM 785 O O . ALA A 1 107 ? 16.382 8.333 -7.387 1.00 97.19 107 ALA A O 1
ATOM 786 N N . LEU A 1 108 ? 14.944 6.723 -8.020 1.00 96.75 108 LEU A N 1
ATOM 787 C CA . LEU A 1 108 ? 13.888 7.043 -7.054 1.00 96.75 108 LEU A CA 1
ATOM 788 C C . LEU A 1 108 ? 13.950 6.208 -5.773 1.00 96.75 108 LEU A C 1
ATOM 790 O O . LEU A 1 108 ? 13.573 6.693 -4.709 1.00 96.75 108 LEU A O 1
ATOM 794 N N . LEU A 1 109 ? 14.384 4.951 -5.872 1.00 96.38 109 LEU A N 1
ATOM 795 C CA . LEU A 1 109 ? 14.351 4.002 -4.763 1.00 96.38 109 LEU A CA 1
ATOM 796 C C . LEU A 1 109 ? 15.768 3.669 -4.289 1.00 96.38 109 LEU A C 1
ATOM 798 O O . LEU A 1 109 ? 16.652 3.426 -5.113 1.00 96.38 109 LEU A O 1
ATOM 802 N N . PRO A 1 110 ? 15.997 3.613 -2.966 1.00 92.88 110 PRO A N 1
ATOM 803 C CA . PRO A 1 110 ? 17.342 3.484 -2.410 1.00 92.88 110 PRO A CA 1
ATOM 804 C C . PRO A 1 110 ? 17.960 2.100 -2.647 1.00 92.88 110 PRO A C 1
ATOM 806 O O . PRO A 1 110 ? 19.179 1.977 -2.730 1.00 92.88 110 PRO A O 1
ATOM 809 N N . ASN A 1 111 ? 17.128 1.058 -2.762 1.00 91.88 111 ASN A N 1
ATOM 810 C CA . ASN A 1 111 ? 17.552 -0.337 -2.820 1.00 91.88 111 ASN A CA 1
ATOM 811 C C . ASN A 1 111 ? 16.901 -1.065 -3.997 1.00 91.88 111 ASN A C 1
ATOM 813 O O . ASN A 1 111 ? 15.770 -0.775 -4.371 1.00 91.88 111 ASN A O 1
ATOM 817 N N . ARG A 1 112 ? 17.593 -2.068 -4.553 1.00 90.62 112 ARG A N 1
ATOM 818 C CA . ARG A 1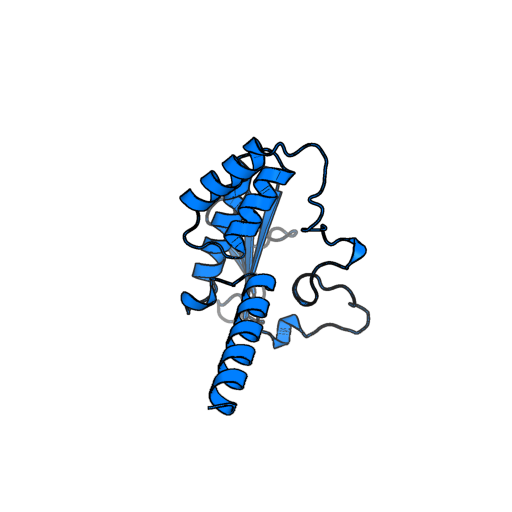 112 ? 17.064 -2.957 -5.610 1.00 90.62 112 ARG A CA 1
ATOM 819 C C . ARG A 1 112 ? 16.250 -4.116 -5.023 1.00 90.62 112 ARG A C 1
ATOM 821 O O . ARG A 1 112 ? 16.520 -5.285 -5.298 1.00 90.62 112 ARG A O 1
ATOM 828 N N . ASP A 1 113 ? 15.301 -3.778 -4.166 1.00 91.00 113 ASP A N 1
ATOM 829 C CA . ASP A 1 113 ? 14.479 -4.700 -3.386 1.00 91.00 113 ASP A CA 1
ATOM 830 C C . ASP A 1 113 ? 13.073 -4.884 -3.994 1.00 91.00 113 ASP A C 1
ATOM 832 O O . ASP A 1 113 ? 12.855 -4.591 -5.173 1.00 91.00 113 ASP A O 1
ATOM 836 N N . VAL A 1 114 ? 12.114 -5.397 -3.215 1.00 90.81 114 VAL A N 1
ATOM 837 C CA . VAL A 1 114 ? 10.724 -5.583 -3.670 1.00 90.81 114 VAL A CA 1
ATOM 838 C C . VAL A 1 114 ? 10.051 -4.300 -4.168 1.00 90.81 114 VAL A C 1
ATOM 840 O O . VAL A 1 114 ? 9.321 -4.377 -5.154 1.00 90.81 114 VAL A O 1
ATOM 843 N N . TYR A 1 115 ? 10.310 -3.130 -3.571 1.00 94.56 115 TYR A N 1
ATOM 844 C CA . TYR A 1 115 ? 9.700 -1.873 -4.024 1.00 94.56 115 TYR A CA 1
ATOM 845 C C . TYR A 1 115 ? 10.275 -1.461 -5.377 1.00 94.56 115 TYR A C 1
ATOM 847 O O . TYR A 1 115 ? 9.542 -1.032 -6.266 1.00 94.56 115 TYR A O 1
ATOM 855 N N . TYR A 1 116 ? 11.581 -1.659 -5.576 1.00 94.94 116 TYR A N 1
ATOM 856 C CA . TYR A 1 116 ? 12.215 -1.426 -6.873 1.00 94.94 116 TYR A CA 1
ATOM 857 C C . TYR A 1 116 ? 11.646 -2.331 -7.963 1.00 94.94 116 TYR A C 1
ATOM 859 O O . TYR A 1 116 ? 11.344 -1.856 -9.057 1.00 94.94 116 TYR A O 1
ATOM 867 N N . GLN A 1 117 ? 11.471 -3.621 -7.672 1.00 91.69 117 GLN A N 1
ATOM 868 C CA . GLN A 1 117 ? 10.890 -4.552 -8.640 1.00 91.69 117 GLN A CA 1
ATOM 869 C C . GLN A 1 117 ? 9.431 -4.205 -8.952 1.00 91.69 117 GLN A C 1
ATOM 871 O O . GLN A 1 117 ? 9.047 -4.249 -10.118 1.00 91.69 117 GLN A O 1
ATOM 876 N N . ALA A 1 118 ? 8.648 -3.802 -7.945 1.00 91.94 118 ALA A N 1
ATOM 877 C CA . ALA A 1 118 ? 7.283 -3.318 -8.142 1.00 91.94 118 ALA A CA 1
ATOM 878 C C . ALA A 1 118 ? 7.252 -2.071 -9.041 1.00 91.94 118 ALA A C 1
ATOM 880 O O . ALA A 1 118 ? 6.525 -2.057 -10.026 1.00 91.94 118 ALA A O 1
ATOM 881 N N . CYS A 1 119 ? 8.122 -1.086 -8.790 1.00 94.50 119 CYS A N 1
ATOM 882 C CA . CYS A 1 119 ? 8.257 0.095 -9.645 1.00 94.50 119 CYS A CA 1
ATOM 883 C C . CYS A 1 119 ? 8.538 -0.290 -11.102 1.00 94.50 119 CYS A C 1
ATOM 885 O O . CYS A 1 119 ? 7.829 0.139 -12.008 1.00 94.50 119 CYS A O 1
ATOM 887 N N . VAL A 1 120 ? 9.551 -1.129 -11.345 1.00 92.94 120 VAL A N 1
ATOM 888 C CA . VAL A 1 120 ? 9.916 -1.542 -12.709 1.00 92.94 120 VAL A CA 1
ATOM 889 C C . VAL A 1 120 ? 8.752 -2.264 -13.385 1.00 92.94 120 VAL A C 1
ATOM 891 O O . VAL A 1 120 ? 8.454 -1.996 -14.550 1.00 92.94 120 VAL A O 1
ATOM 894 N N . PHE A 1 121 ? 8.087 -3.156 -12.653 1.00 88.81 121 PHE A N 1
ATOM 895 C CA . PHE A 1 121 ? 6.927 -3.885 -13.138 1.00 88.81 121 PHE A CA 1
ATOM 896 C C . PHE A 1 121 ? 5.778 -2.946 -13.532 1.00 88.81 121 PHE A C 1
ATOM 898 O O . PHE A 1 121 ? 5.254 -3.053 -14.645 1.00 88.81 121 PHE A O 1
ATOM 905 N N . ASP A 1 122 ? 5.424 -2.000 -12.666 1.00 89.94 122 ASP A N 1
ATOM 906 C CA . ASP A 1 122 ? 4.346 -1.045 -12.907 1.00 89.94 122 ASP A CA 1
ATOM 907 C C . ASP A 1 122 ? 4.648 -0.175 -14.131 1.00 89.94 122 ASP A C 1
ATOM 909 O O . ASP A 1 122 ? 3.797 -0.036 -15.003 1.00 89.94 122 ASP A O 1
ATOM 913 N N . LEU A 1 123 ? 5.880 0.327 -14.275 1.00 91.38 123 LEU A N 1
ATOM 914 C CA . LEU A 1 123 ? 6.280 1.124 -15.440 1.00 91.38 123 LEU A CA 1
ATOM 915 C C . LEU A 1 123 ? 6.216 0.347 -16.759 1.00 91.38 123 LEU A C 1
ATOM 917 O O . LEU A 1 123 ? 5.811 0.894 -17.787 1.00 91.38 123 LEU A O 1
ATOM 921 N N . ILE A 1 124 ? 6.646 -0.917 -16.756 1.00 87.88 124 ILE A N 1
ATOM 922 C CA . ILE A 1 124 ? 6.641 -1.756 -17.961 1.00 87.88 124 ILE A CA 1
ATOM 923 C C . ILE A 1 124 ? 5.209 -2.121 -18.355 1.00 87.88 124 ILE A C 1
ATOM 925 O O . ILE A 1 124 ? 4.883 -2.097 -19.544 1.00 87.88 124 ILE A O 1
ATOM 929 N N . SER A 1 125 ? 4.376 -2.461 -17.370 1.00 84.00 125 SER A N 1
ATOM 930 C CA . SER A 1 125 ? 3.004 -2.920 -17.587 1.00 84.00 125 SER A CA 1
ATOM 931 C C . SER A 1 125 ? 2.045 -1.782 -17.939 1.00 84.00 125 SER A C 1
ATOM 933 O O . SER A 1 125 ? 1.209 -1.954 -18.825 1.00 84.00 125 SER A O 1
ATOM 935 N N . SER A 1 126 ? 2.180 -0.615 -17.304 1.00 86.31 126 SER A N 1
ATOM 936 C CA . SER A 1 126 ? 1.315 0.539 -17.559 1.00 86.31 126 SER A CA 1
ATOM 937 C C . SER A 1 126 ? 1.805 1.417 -18.711 1.00 86.31 126 SER A C 1
ATOM 939 O O . SER A 1 126 ? 0.998 2.043 -19.397 1.00 86.31 126 SER A O 1
ATOM 941 N N . GLY A 1 127 ? 3.125 1.486 -18.925 1.00 85.88 127 GLY A N 1
ATOM 942 C CA . GLY A 1 127 ? 3.747 2.458 -19.823 1.00 85.88 127 GLY A CA 1
ATOM 943 C C . GLY A 1 127 ? 3.720 3.906 -19.309 1.00 85.88 127 GLY A C 1
ATOM 944 O O . GLY A 1 127 ? 4.048 4.809 -20.075 1.00 85.88 127 GLY A O 1
ATOM 945 N N . ASP A 1 128 ? 3.345 4.138 -18.046 1.00 88.00 128 ASP A N 1
ATOM 946 C CA . ASP A 1 128 ? 3.221 5.461 -17.424 1.00 88.00 128 ASP A CA 1
ATOM 947 C C . ASP A 1 128 ? 4.232 5.634 -16.283 1.00 88.00 128 ASP A C 1
ATOM 949 O O . ASP A 1 128 ? 4.163 4.930 -15.271 1.00 88.00 128 ASP A O 1
ATOM 953 N N . LEU A 1 129 ? 5.124 6.624 -16.419 1.00 90.56 129 LEU A N 1
ATOM 954 C CA . LEU A 1 129 ? 6.134 6.977 -15.414 1.00 90.56 129 LEU A CA 1
ATOM 955 C C . LEU A 1 129 ? 5.535 7.359 -14.058 1.00 90.56 129 LEU A C 1
ATOM 957 O O . LEU A 1 129 ? 6.170 7.119 -13.037 1.00 90.56 129 LEU A O 1
ATOM 961 N N . ASN A 1 130 ? 4.306 7.877 -14.016 1.00 91.50 130 ASN A N 1
ATOM 962 C CA . ASN A 1 130 ? 3.642 8.216 -12.755 1.00 91.50 130 ASN A CA 1
ATOM 963 C C . ASN A 1 130 ? 3.298 6.981 -11.917 1.00 91.50 130 ASN A C 1
ATOM 965 O O . ASN A 1 130 ? 3.042 7.096 -10.720 1.00 91.50 130 ASN A O 1
ATOM 969 N N . SER A 1 131 ? 3.330 5.789 -12.517 1.00 92.19 131 SER A N 1
ATOM 970 C CA . SER A 1 131 ? 3.088 4.542 -11.789 1.00 92.19 131 SER A CA 1
ATOM 971 C C . SER A 1 131 ? 4.190 4.255 -10.766 1.00 92.19 131 SER A C 1
ATOM 973 O O . SER A 1 131 ? 3.929 3.568 -9.785 1.00 92.19 131 SER A O 1
ATOM 975 N N . SER A 1 132 ? 5.391 4.843 -10.912 1.00 94.50 132 SER A N 1
ATOM 976 C CA . SER A 1 132 ? 6.465 4.691 -9.918 1.00 94.50 132 SER A CA 1
ATOM 977 C C . SER A 1 132 ? 6.097 5.235 -8.535 1.00 94.50 132 SER A C 1
ATOM 979 O O . SER A 1 132 ? 6.663 4.792 -7.537 1.00 94.50 132 SER A O 1
ATOM 981 N N . THR A 1 133 ? 5.146 6.173 -8.460 1.00 95.00 133 THR A N 1
ATOM 982 C CA . THR A 1 133 ? 4.680 6.760 -7.196 1.00 95.00 133 THR A CA 1
ATOM 983 C C . THR A 1 133 ? 4.115 5.697 -6.257 1.00 95.00 133 THR A C 1
ATOM 985 O O . THR A 1 133 ? 4.398 5.754 -5.067 1.00 95.00 133 THR A O 1
ATOM 988 N N . ALA A 1 134 ? 3.433 4.670 -6.778 1.00 94.94 134 ALA A N 1
ATOM 989 C CA . ALA A 1 134 ? 2.867 3.598 -5.959 1.00 94.94 134 ALA A CA 1
ATOM 990 C C . ALA A 1 134 ? 3.944 2.844 -5.158 1.00 94.94 134 ALA A C 1
ATOM 992 O O . ALA A 1 134 ? 3.754 2.545 -3.981 1.00 94.94 134 ALA A O 1
ATOM 993 N N . ALA A 1 135 ? 5.102 2.583 -5.771 1.00 95.44 135 ALA A N 1
ATOM 994 C CA . ALA A 1 135 ? 6.218 1.920 -5.103 1.00 95.44 135 ALA A CA 1
ATOM 995 C C . ALA A 1 135 ? 6.909 2.824 -4.066 1.00 95.44 135 ALA A C 1
ATOM 997 O O . ALA A 1 135 ? 7.317 2.344 -3.008 1.00 95.44 135 ALA A O 1
ATOM 998 N N . ILE A 1 136 ? 7.024 4.126 -4.351 1.00 95.44 136 ILE A N 1
ATOM 999 C CA . ILE A 1 136 ? 7.567 5.116 -3.405 1.00 95.44 136 ILE A CA 1
ATOM 1000 C C . ILE A 1 136 ? 6.650 5.245 -2.184 1.00 95.44 136 ILE A C 1
ATOM 1002 O O . ILE A 1 136 ? 7.118 5.231 -1.044 1.00 95.44 136 ILE A O 1
ATOM 1006 N N . ASP A 1 137 ? 5.346 5.349 -2.427 1.00 95.50 137 ASP A N 1
ATOM 1007 C CA . ASP A 1 137 ? 4.313 5.411 -1.401 1.00 95.50 137 ASP A CA 1
ATOM 1008 C C . ASP A 1 137 ? 4.328 4.159 -0.519 1.00 95.50 137 ASP A C 1
ATOM 1010 O O . ASP A 1 137 ? 4.359 4.282 0.704 1.00 95.50 137 ASP A O 1
ATOM 1014 N N . ALA A 1 138 ? 4.409 2.967 -1.118 1.00 95.38 138 ALA A N 1
ATOM 1015 C CA . ALA A 1 138 ? 4.500 1.713 -0.373 1.00 95.38 138 ALA A CA 1
ATOM 1016 C C . ALA A 1 138 ? 5.756 1.651 0.517 1.00 95.38 138 ALA A C 1
ATOM 1018 O O . ALA A 1 138 ? 5.670 1.242 1.675 1.00 95.38 138 ALA A O 1
ATOM 1019 N N . LEU A 1 139 ? 6.916 2.098 0.015 1.00 96.06 139 LEU A N 1
ATOM 1020 C CA . LEU A 1 139 ? 8.141 2.178 0.820 1.00 96.06 139 LEU A CA 1
ATOM 1021 C C . LEU A 1 139 ? 8.003 3.189 1.971 1.00 96.06 139 LEU A C 1
ATOM 1023 O O . LEU A 1 139 ? 8.459 2.930 3.086 1.00 96.06 139 LEU A O 1
ATOM 1027 N N . THR A 1 140 ? 7.362 4.329 1.711 1.00 94.81 140 THR A N 1
ATOM 1028 C CA . THR A 1 140 ? 7.107 5.367 2.719 1.00 94.81 140 THR A CA 1
ATOM 1029 C C . THR A 1 140 ? 6.200 4.840 3.827 1.00 94.81 140 THR A C 1
ATOM 1031 O O . THR A 1 140 ? 6.520 4.981 5.007 1.00 94.81 140 THR A O 1
ATOM 1034 N N . ASP A 1 141 ? 5.105 4.174 3.459 1.00 95.56 141 ASP A N 1
ATOM 1035 C CA . ASP A 1 141 ? 4.174 3.573 4.411 1.00 95.56 141 ASP A CA 1
ATOM 1036 C C . ASP A 1 141 ? 4.860 2.485 5.246 1.00 95.56 141 ASP A C 1
ATOM 1038 O O . ASP A 1 141 ? 4.744 2.484 6.472 1.00 95.56 141 ASP A O 1
ATOM 1042 N N . ALA A 1 142 ? 5.646 1.606 4.617 1.00 95.38 142 ALA A N 1
ATOM 1043 C CA . ALA A 1 142 ? 6.404 0.582 5.329 1.00 95.38 142 ALA A CA 1
ATOM 1044 C C . ALA A 1 142 ? 7.407 1.187 6.325 1.00 95.38 142 ALA A C 1
ATOM 1046 O O . ALA A 1 142 ? 7.556 0.672 7.433 1.00 95.38 142 ALA A O 1
ATOM 1047 N N . GLY A 1 143 ? 8.042 2.310 5.977 1.00 95.06 143 GLY A N 1
ATOM 1048 C CA . GLY A 1 143 ? 8.920 3.059 6.879 1.00 95.06 143 GLY A CA 1
ATOM 1049 C C . GLY A 1 143 ? 8.202 3.678 8.084 1.00 95.06 143 GLY A C 1
ATOM 1050 O O . GLY A 1 143 ? 8.822 3.854 9.131 1.00 95.06 143 GLY A O 1
ATOM 1051 N N . HIS A 1 144 ? 6.907 3.982 7.968 1.00 94.38 144 HIS A N 1
ATOM 1052 C CA . HIS A 1 144 ? 6.078 4.427 9.095 1.00 94.38 144 HIS A CA 1
ATOM 1053 C C . HIS A 1 144 ? 5.530 3.256 9.924 1.00 94.38 144 HIS A C 1
ATOM 1055 O O . HIS A 1 144 ? 5.300 3.404 11.123 1.00 94.38 144 HIS A O 1
ATOM 1061 N N . MET A 1 145 ? 5.316 2.098 9.296 1.00 95.00 145 MET A N 1
ATOM 1062 C CA . MET A 1 145 ? 4.750 0.903 9.929 1.00 95.00 145 MET A CA 1
ATOM 1063 C C . MET A 1 145 ? 5.784 0.050 10.672 1.00 95.00 145 MET A C 1
ATOM 1065 O O . MET A 1 145 ? 5.444 -0.594 11.664 1.00 95.00 145 MET A O 1
ATOM 1069 N N . ILE A 1 146 ? 7.027 -0.000 10.187 1.00 92.75 146 ILE A N 1
ATOM 1070 C CA . ILE A 1 146 ? 8.073 -0.899 10.687 1.00 92.75 146 ILE A CA 1
ATOM 1071 C C . ILE A 1 146 ? 9.135 -0.070 11.426 1.00 92.75 146 ILE A C 1
ATOM 1073 O O . ILE A 1 146 ? 9.872 0.680 10.784 1.00 92.75 146 ILE A O 1
ATOM 1077 N N . PRO A 1 147 ? 9.273 -0.218 12.759 1.00 89.19 147 PRO A N 1
ATOM 1078 C CA . PRO A 1 147 ? 10.251 0.548 13.536 1.00 89.19 147 PRO A CA 1
ATOM 1079 C C . PRO A 1 147 ? 11.702 0.258 13.129 1.00 89.19 147 PRO A C 1
ATOM 1081 O O . PRO A 1 147 ? 12.545 1.158 13.080 1.00 89.19 147 PRO A O 1
ATOM 1084 N N . GLU A 1 148 ? 12.009 -1.003 12.813 1.00 91.31 148 GLU A N 1
ATOM 1085 C CA . GLU A 1 148 ? 13.342 -1.414 12.381 1.00 91.31 148 GLU A CA 1
ATOM 1086 C C . GLU A 1 148 ? 13.554 -1.128 10.888 1.00 91.31 148 GLU A C 1
ATOM 1088 O O . GLU A 1 148 ? 13.137 -1.903 10.025 1.00 91.31 148 GLU A O 1
ATOM 1093 N N . ARG A 1 149 ? 14.277 -0.049 10.569 1.00 84.69 149 ARG A N 1
ATOM 1094 C CA . ARG A 1 149 ? 14.526 0.376 9.177 1.00 84.69 149 ARG A CA 1
ATOM 1095 C C . ARG A 1 149 ? 15.128 -0.710 8.284 1.00 84.69 149 ARG A C 1
ATOM 1097 O O . ARG A 1 149 ? 14.805 -0.776 7.104 1.00 84.69 149 ARG A O 1
ATOM 1104 N N . GLU A 1 150 ? 15.968 -1.585 8.830 1.00 85.31 150 GLU A N 1
ATOM 1105 C CA . GLU A 1 150 ? 16.568 -2.683 8.059 1.00 85.31 150 GLU A CA 1
ATOM 1106 C C . GLU A 1 150 ? 15.539 -3.724 7.599 1.00 85.31 150 GLU A C 1
ATOM 1108 O O . GLU A 1 150 ? 15.737 -4.376 6.578 1.00 85.31 150 GLU A O 1
ATOM 1113 N N . ARG A 1 151 ? 14.414 -3.859 8.314 1.00 87.69 151 ARG A N 1
ATOM 1114 C CA . ARG A 1 151 ? 13.346 -4.819 7.996 1.00 87.69 151 ARG A CA 1
ATOM 1115 C C . ARG A 1 151 ? 12.344 -4.294 6.974 1.00 87.69 151 ARG A C 1
ATOM 1117 O O . ARG A 1 151 ? 11.541 -5.075 6.473 1.00 87.69 151 ARG A O 1
ATOM 1124 N N . VAL A 1 152 ? 12.398 -3.001 6.657 1.00 91.75 152 VAL A N 1
ATOM 1125 C CA . VAL A 1 152 ? 11.580 -2.392 5.600 1.00 91.75 152 VAL A CA 1
ATOM 1126 C C . VAL A 1 152 ? 11.966 -2.960 4.236 1.00 91.75 152 VAL A C 1
ATOM 1128 O O . VAL A 1 152 ? 11.098 -3.214 3.403 1.00 91.75 152 VAL A O 1
ATOM 1131 N N . HIS A 1 153 ? 13.263 -3.188 4.017 1.00 89.69 153 HIS A N 1
ATOM 1132 C CA . HIS A 1 153 ? 13.809 -3.636 2.743 1.00 89.69 153 HIS A CA 1
ATOM 1133 C C . HIS A 1 153 ? 13.822 -5.163 2.650 1.00 89.69 153 HIS A C 1
ATOM 1135 O O . HIS A 1 153 ? 14.593 -5.846 3.324 1.00 89.69 153 HIS A O 1
ATOM 1141 N N . LEU A 1 154 ? 12.977 -5.707 1.774 1.00 80.19 154 LEU A N 1
ATOM 1142 C CA . LEU A 1 154 ? 12.868 -7.147 1.554 1.00 80.19 154 LEU A CA 1
ATOM 1143 C C . LEU A 1 154 ? 13.628 -7.546 0.289 1.00 80.19 154 LEU A C 1
ATOM 1145 O O . LEU A 1 154 ? 13.314 -7.099 -0.814 1.00 80.19 154 LEU A O 1
ATOM 1149 N N . LEU A 1 155 ? 14.627 -8.418 0.431 1.00 75.81 155 LEU A N 1
ATOM 1150 C CA . LEU A 1 155 ? 15.332 -8.963 -0.726 1.00 75.81 155 LEU A CA 1
ATOM 1151 C C . LEU A 1 155 ? 14.392 -9.866 -1.545 1.00 75.81 155 LEU A C 1
ATOM 1153 O O . LEU A 1 155 ? 13.648 -10.657 -0.960 1.00 75.81 155 LEU A O 1
ATOM 1157 N N . PRO A 1 156 ? 14.449 -9.818 -2.889 1.00 66.81 156 PRO A N 1
ATOM 1158 C CA . PRO A 1 156 ? 13.671 -10.722 -3.727 1.00 66.81 156 PRO A CA 1
ATOM 1159 C C . PRO A 1 156 ? 13.978 -12.187 -3.391 1.00 66.81 156 PRO A C 1
ATOM 1161 O O . PRO A 1 156 ? 15.139 -12.548 -3.184 1.00 66.81 156 PRO A O 1
ATOM 1164 N N . LEU A 1 157 ? 12.960 -13.055 -3.408 1.00 61.97 157 LEU A N 1
ATOM 1165 C CA . LEU A 1 157 ? 13.093 -14.484 -3.077 1.00 61.97 157 LEU A CA 1
ATOM 1166 C C . LEU A 1 157 ? 14.199 -15.192 -3.884 1.00 61.97 157 LEU A C 1
ATOM 1168 O O . LEU A 1 157 ? 14.918 -16.023 -3.338 1.00 61.97 157 LEU A O 1
ATOM 1172 N N . SER A 1 158 ? 14.403 -14.816 -5.153 1.00 56.47 158 SER A N 1
ATOM 1173 C CA . SER A 1 158 ? 15.495 -15.350 -5.985 1.00 56.47 158 SER A CA 1
ATOM 1174 C C . SER A 1 158 ? 16.888 -14.960 -5.474 1.00 56.47 158 SER A C 1
ATOM 1176 O O . SER A 1 158 ? 17.820 -15.757 -5.565 1.00 56.47 158 SER A O 1
ATOM 1178 N N . ALA A 1 159 ? 17.046 -13.752 -4.929 1.00 53.66 159 ALA A N 1
ATOM 1179 C CA . ALA A 1 159 ? 18.305 -13.290 -4.350 1.00 53.66 159 ALA A CA 1
ATOM 1180 C C . ALA A 1 159 ? 18.548 -13.925 -2.970 1.00 53.66 159 ALA A C 1
ATOM 1182 O O . ALA A 1 159 ? 19.677 -14.296 -2.648 1.00 53.66 159 ALA A O 1
ATOM 1183 N N . ALA A 1 160 ? 17.485 -14.117 -2.181 1.00 55.41 160 ALA A N 1
ATOM 1184 C CA . ALA A 1 160 ? 17.546 -14.837 -0.911 1.00 55.41 160 ALA A CA 1
ATOM 1185 C C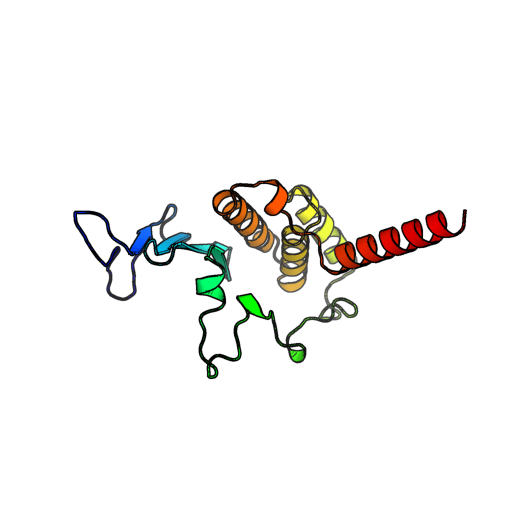 . ALA A 1 160 ? 17.942 -16.313 -1.111 1.00 55.41 160 ALA A C 1
ATOM 1187 O O . ALA A 1 160 ? 18.841 -16.803 -0.429 1.00 55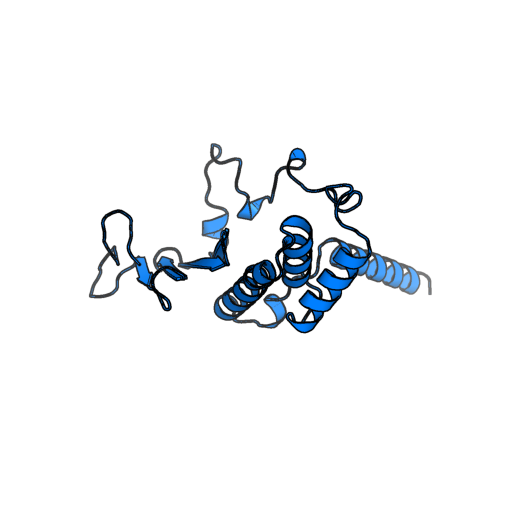.41 160 ALA A O 1
ATOM 1188 N N . ALA A 1 161 ? 17.353 -16.995 -2.100 1.00 54.59 161 ALA A N 1
ATOM 1189 C CA . ALA A 1 161 ? 17.697 -18.373 -2.451 1.00 54.59 161 ALA A CA 1
ATOM 1190 C C . ALA A 1 161 ? 19.152 -18.513 -2.935 1.00 54.59 161 ALA A C 1
ATOM 1192 O O . ALA A 1 161 ? 19.859 -19.421 -2.498 1.00 54.59 161 ALA A O 1
ATOM 1193 N N . GLY A 1 162 ? 19.635 -17.585 -3.772 1.00 56.88 162 GLY A N 1
ATOM 1194 C CA . GLY A 1 162 ? 21.032 -17.567 -4.221 1.00 56.88 162 GLY A CA 1
ATOM 1195 C C . GLY A 1 162 ? 22.032 -17.385 -3.073 1.00 56.88 162 GLY A C 1
ATOM 1196 O O . GLY A 1 162 ? 23.067 -18.047 -3.044 1.00 56.88 162 GLY A O 1
ATOM 1197 N N . LYS A 1 163 ? 21.699 -16.550 -2.080 1.00 59.69 163 LYS A N 1
ATOM 1198 C CA . LYS A 1 163 ? 22.537 -16.323 -0.892 1.00 59.69 163 LYS A CA 1
ATOM 1199 C C . LYS A 1 163 ? 22.612 -17.559 0.013 1.00 59.69 163 LYS A C 1
ATOM 1201 O O . LYS A 1 163 ? 23.681 -17.869 0.529 1.00 59.69 163 LYS A O 1
ATOM 1206 N N . VAL A 1 164 ? 21.505 -18.291 0.164 1.00 64.56 164 VAL A N 1
ATOM 1207 C CA . VAL A 1 164 ? 21.471 -19.568 0.900 1.00 64.56 164 VAL A CA 1
ATOM 1208 C C . VAL A 1 164 ? 22.321 -20.626 0.195 1.00 64.56 164 VAL A C 1
ATOM 1210 O O . VAL A 1 164 ? 23.131 -21.277 0.848 1.00 64.56 164 VAL A O 1
ATOM 1213 N N . TYR A 1 165 ? 22.201 -20.754 -1.129 1.00 69.06 165 TYR A N 1
ATOM 1214 C CA . TYR A 1 165 ? 23.008 -21.693 -1.914 1.00 69.06 165 TYR A CA 1
ATOM 1215 C C . TYR A 1 165 ? 24.508 -21.388 -1.836 1.00 69.06 165 TYR A C 1
ATOM 1217 O O . TYR A 1 165 ? 25.304 -22.297 -1.615 1.00 69.06 165 TYR A O 1
ATOM 1225 N N . LEU A 1 166 ? 24.900 -20.118 -1.966 1.00 70.12 166 LEU A N 1
ATOM 1226 C CA . LEU A 1 166 ? 26.303 -19.708 -1.874 1.00 70.12 166 LEU A CA 1
ATOM 1227 C C . LEU A 1 166 ? 26.890 -19.984 -0.481 1.00 70.12 166 LEU A C 1
ATOM 1229 O O . LEU A 1 166 ? 28.002 -20.496 -0.375 1.00 70.12 166 LEU A O 1
ATOM 1233 N N . ASN A 1 167 ? 26.128 -19.700 0.579 1.00 70.19 167 ASN A N 1
ATOM 1234 C CA . ASN A 1 167 ? 26.529 -20.011 1.952 1.00 70.19 167 ASN A CA 1
ATOM 1235 C C . ASN A 1 167 ? 26.645 -21.522 2.188 1.00 70.19 167 ASN A C 1
ATOM 1237 O O . ASN A 1 167 ? 27.587 -21.961 2.840 1.00 70.19 167 ASN A O 1
ATOM 1241 N N . LEU A 1 168 ? 25.729 -22.325 1.638 1.00 73.69 168 LEU A N 1
ATOM 1242 C CA . LEU A 1 168 ? 25.785 -23.784 1.738 1.00 73.69 168 LEU A CA 1
ATOM 1243 C C . LEU A 1 168 ? 27.024 -24.348 1.023 1.00 73.69 168 LEU A C 1
ATOM 1245 O O . LEU A 1 168 ? 27.709 -25.208 1.569 1.00 73.69 168 LEU A O 1
ATOM 1249 N N . ILE A 1 169 ? 27.344 -23.823 -0.165 1.00 77.62 169 ILE A N 1
ATOM 1250 C CA . ILE A 1 169 ? 28.543 -24.193 -0.931 1.00 77.62 169 ILE A CA 1
ATOM 1251 C C . ILE A 1 169 ? 29.817 -23.816 -0.167 1.00 77.62 169 ILE A C 1
ATOM 1253 O O . ILE A 1 169 ? 30.723 -24.639 -0.053 1.00 77.62 169 ILE A O 1
ATOM 1257 N N . LEU A 1 170 ? 29.882 -22.603 0.390 1.00 78.69 170 LEU A N 1
ATOM 1258 C CA . LEU A 1 170 ? 31.028 -22.143 1.175 1.00 78.69 170 LEU A CA 1
ATOM 1259 C C . LEU A 1 170 ? 31.241 -23.008 2.426 1.00 78.69 170 LEU A C 1
ATOM 1261 O O . LEU A 1 170 ? 32.369 -23.404 2.706 1.00 78.69 170 LEU A O 1
ATOM 1265 N N . MET A 1 171 ? 30.162 -23.355 3.135 1.00 80.75 171 MET A N 1
ATOM 1266 C CA . MET A 1 171 ? 30.214 -24.272 4.277 1.00 80.75 171 MET A CA 1
ATOM 1267 C C . MET A 1 171 ? 30.694 -25.669 3.869 1.00 80.75 171 MET A C 1
ATOM 1269 O O . MET A 1 171 ? 31.523 -26.242 4.566 1.00 80.75 171 MET A O 1
ATOM 1273 N N . LEU A 1 172 ? 30.235 -26.212 2.734 1.00 81.62 172 LEU A N 1
ATOM 1274 C CA . LEU A 1 172 ? 30.729 -27.499 2.230 1.00 81.62 172 LEU A CA 1
ATOM 1275 C C . LEU A 1 172 ? 32.231 -27.459 1.909 1.00 81.62 172 LEU A C 1
ATOM 1277 O O . LEU A 1 172 ? 32.943 -28.396 2.254 1.00 81.62 172 LEU A O 1
ATOM 1281 N N . LEU A 1 173 ? 32.714 -26.382 1.283 1.00 85.50 173 LEU A N 1
ATOM 1282 C CA . LEU A 1 173 ? 34.135 -26.188 0.962 1.00 85.50 173 LEU A CA 1
ATOM 1283 C C . LEU A 1 173 ? 35.009 -26.091 2.221 1.00 85.50 173 LEU A C 1
ATOM 1285 O O . LEU A 1 173 ? 36.094 -26.661 2.244 1.00 85.50 173 LEU A O 1
ATOM 1289 N N . LEU A 1 174 ? 34.529 -25.419 3.271 1.00 81.75 174 LEU A N 1
ATOM 1290 C CA . LEU A 1 174 ? 35.212 -25.316 4.568 1.00 81.75 174 LEU A CA 1
ATOM 1291 C C . LEU A 1 174 ? 35.291 -26.653 5.320 1.00 81.75 174 LEU A C 1
ATOM 1293 O O . LEU A 1 174 ? 36.207 -26.837 6.108 1.00 81.75 174 LEU A O 1
ATOM 1297 N N . MET A 1 175 ? 34.356 -27.578 5.083 1.00 79.62 175 MET A N 1
ATOM 1298 C CA . MET A 1 175 ? 34.352 -28.920 5.690 1.00 79.62 175 MET A CA 1
ATOM 1299 C C . MET A 1 175 ? 35.234 -29.932 4.934 1.00 79.62 175 MET A C 1
ATOM 1301 O O . MET A 1 175 ? 35.406 -31.058 5.399 1.00 79.62 175 MET A O 1
ATOM 1305 N N . LEU A 1 176 ? 35.744 -29.558 3.755 1.00 79.69 176 LEU A N 1
ATOM 1306 C CA . LEU A 1 176 ? 36.626 -30.366 2.900 1.00 79.69 176 LEU A CA 1
ATOM 1307 C C . LEU A 1 176 ? 38.115 -29.978 3.033 1.00 79.69 176 LEU A C 1
ATOM 1309 O O . LEU A 1 176 ? 38.955 -30.598 2.378 1.00 79.69 176 LEU A O 1
ATOM 1313 N N . LEU A 1 177 ? 38.421 -28.960 3.843 1.00 71.12 177 LEU A N 1
ATOM 1314 C CA . LEU A 1 177 ? 39.760 -28.476 4.209 1.00 71.12 177 LEU A CA 1
ATOM 1315 C C . LEU A 1 177 ? 40.120 -28.943 5.623 1.00 71.12 177 LEU A C 1
ATOM 1317 O O . LEU A 1 177 ? 41.318 -29.224 5.842 1.00 71.12 177 LEU A O 1
#